Protein AF-A0A2E5JAY8-F1 (afdb_monomer_lite)

Radius of gyration: 13.76 Å; chains: 1; bounding box: 40×20×33 Å

pLDDT: mean 83.82, std 13.72, range [36.97, 94.25]

Secondary structure (DSSP, 8-state):
-EEEEEEEEESSTTSPPEEEEEESSHHHHHHHHHTSSS-BPPPEEETTEEEEEBTTSSEEEEEEEEESS-------

Structure (mmCIF, N/CA/C/O backbone):
data_AF-A0A2E5JAY8-F1
#
_entry.id   AF-A0A2E5JAY8-F1
#
loop_
_atom_site.group_PDB
_atom_site.id
_atom_site.type_symbol
_atom_site.label_atom_id
_atom_site.label_alt_id
_atom_site.label_comp_id
_atom_site.label_asym_id
_atom_site.label_entity_id
_atom_site.label_seq_id
_atom_site.pdbx_PDB_ins_code
_atom_site.Cartn_x
_atom_site.Cartn_y
_atom_site.Cartn_z
_atom_site.occupancy
_atom_site.B_iso_or_equiv
_atom_site.auth_seq_id
_atom_site.auth_comp_id
_atom_site.auth_asym_id
_atom_site.auth_atom_id
_atom_site.pdbx_PDB_model_num
ATOM 1 N N . MET A 1 1 ? 8.830 1.884 -17.524 1.00 73.50 1 MET A N 1
ATOM 2 C CA . MET A 1 1 ? 7.493 1.471 -17.018 1.00 73.50 1 MET A CA 1
ATOM 3 C C . MET A 1 1 ? 7.580 1.495 -15.497 1.00 73.50 1 MET A C 1
ATOM 5 O O . MET A 1 1 ? 8.700 1.409 -15.031 1.00 73.50 1 MET A O 1
ATOM 9 N N . SER A 1 2 ? 6.508 1.633 -14.719 1.00 85.56 2 SER A N 1
ATOM 10 C CA . SER A 1 2 ? 6.596 1.598 -13.243 1.00 85.56 2 SER A CA 1
ATOM 11 C C . SER A 1 2 ? 5.632 0.570 -12.665 1.00 85.56 2 SER A C 1
ATOM 13 O O . SER A 1 2 ? 4.658 0.195 -13.316 1.00 85.56 2 SER A O 1
ATOM 15 N N . VAL A 1 3 ? 5.914 0.111 -11.452 1.00 91.56 3 VAL A N 1
ATOM 16 C CA . VAL A 1 3 ? 5.002 -0.668 -10.616 1.00 91.56 3 VAL A CA 1
ATOM 17 C C . VAL A 1 3 ? 4.794 0.013 -9.282 1.00 91.56 3 VAL A C 1
ATOM 19 O O . VAL A 1 3 ? 5.713 0.601 -8.719 1.00 91.56 3 VAL A O 1
ATOM 22 N N . PHE A 1 4 ? 3.579 -0.106 -8.771 1.00 93.12 4 PHE A N 1
ATOM 23 C CA . PHE A 1 4 ? 3.150 0.493 -7.522 1.00 93.12 4 PHE A CA 1
ATOM 24 C C . PHE A 1 4 ? 2.900 -0.612 -6.508 1.00 93.12 4 PHE A C 1
ATOM 26 O O . PHE A 1 4 ? 2.123 -1.529 -6.757 1.00 93.12 4 PHE A O 1
ATOM 33 N N . PHE A 1 5 ? 3.577 -0.542 -5.373 1.00 93.50 5 PHE A N 1
ATOM 34 C CA . PHE A 1 5 ? 3.415 -1.479 -4.273 1.00 93.50 5 PHE A CA 1
ATOM 35 C C . PHE A 1 5 ? 2.550 -0.826 -3.208 1.00 93.50 5 PHE A C 1
ATOM 37 O O . PHE A 1 5 ? 2.868 0.272 -2.745 1.00 93.50 5 PHE A O 1
ATOM 44 N N . LEU A 1 6 ? 1.482 -1.513 -2.810 1.00 94.06 6 LEU A N 1
ATOM 45 C CA . LEU A 1 6 ? 0.678 -1.139 -1.656 1.00 94.06 6 LEU A CA 1
ATOM 46 C C . LEU A 1 6 ? 1.203 -1.880 -0.430 1.00 94.06 6 LEU A C 1
ATOM 48 O O . LEU A 1 6 ? 1.146 -3.109 -0.373 1.00 94.06 6 LEU A O 1
ATOM 52 N N . TYR A 1 7 ? 1.681 -1.126 0.551 1.00 93.38 7 TYR A N 1
ATOM 53 C CA . TYR A 1 7 ? 2.174 -1.663 1.810 1.00 93.38 7 TYR A CA 1
ATOM 54 C C . TYR A 1 7 ? 1.177 -1.451 2.943 1.00 93.38 7 TYR A C 1
ATOM 56 O O . TYR A 1 7 ? 0.440 -0.463 2.955 1.00 93.38 7 TYR A O 1
ATOM 64 N N . CYS A 1 8 ? 1.233 -2.348 3.922 1.00 91.06 8 CYS A N 1
ATOM 65 C CA . CYS A 1 8 ? 0.610 -2.222 5.231 1.00 91.06 8 CYS A CA 1
ATOM 66 C C . CYS A 1 8 ? 1.662 -2.468 6.315 1.00 91.06 8 CYS A C 1
ATOM 68 O O . CYS A 1 8 ? 2.512 -3.352 6.191 1.00 91.06 8 CYS A O 1
ATOM 70 N N . ASN A 1 9 ? 1.626 -1.685 7.382 1.00 89.44 9 ASN A N 1
ATOM 71 C CA . ASN A 1 9 ? 2.350 -1.985 8.607 1.00 89.44 9 ASN A CA 1
ATOM 72 C C . ASN A 1 9 ? 1.540 -1.541 9.822 1.00 89.44 9 ASN A C 1
ATOM 74 O O . ASN A 1 9 ? 0.622 -0.727 9.707 1.00 89.44 9 ASN A O 1
ATOM 78 N N . THR A 1 10 ? 1.882 -2.060 11.000 1.00 85.00 10 THR A N 1
ATOM 79 C CA . THR A 1 10 ? 1.315 -1.496 12.225 1.00 85.00 10 THR A CA 1
ATOM 80 C C . THR A 1 10 ? 2.022 -0.184 12.550 1.00 85.00 10 THR A C 1
ATOM 82 O O . THR A 1 10 ? 3.178 0.029 12.168 1.00 85.00 10 THR A O 1
ATOM 85 N N . GLU A 1 11 ? 1.347 0.726 13.251 1.00 68.69 11 GLU A N 1
ATOM 86 C CA . GLU A 1 11 ? 1.932 2.031 13.587 1.00 68.69 11 GLU A CA 1
ATOM 87 C C . GLU A 1 11 ? 3.197 1.917 14.467 1.00 68.69 11 GLU A C 1
ATOM 89 O O . GLU A 1 11 ? 4.037 2.822 14.491 1.00 68.69 11 GLU A O 1
ATOM 94 N N . PHE A 1 12 ? 3.404 0.775 15.124 1.00 70.50 12 PHE A N 1
ATOM 95 C CA . PHE A 1 12 ? 4.659 0.479 15.796 1.00 70.50 12 PHE A CA 1
ATOM 96 C C . PHE A 1 12 ? 5.771 0.313 14.754 1.00 70.50 12 PHE A C 1
ATOM 98 O O . PHE A 1 12 ? 5.794 -0.659 14.004 1.00 70.50 12 PHE A O 1
ATOM 105 N N . TYR A 1 13 ? 6.722 1.253 14.744 1.00 58.84 13 TYR A N 1
ATOM 106 C CA . TYR A 1 13 ? 7.866 1.345 13.818 1.00 58.84 13 TYR A CA 1
ATOM 107 C C . TYR A 1 13 ? 8.729 0.071 13.686 1.00 58.84 13 TYR A C 1
ATOM 109 O O . TYR A 1 13 ? 9.593 0.014 12.817 1.00 58.84 13 TYR A O 1
ATOM 117 N N . GLN A 1 14 ? 8.514 -0.934 14.537 1.00 61.72 14 GLN A N 1
ATOM 118 C CA . GLN A 1 14 ? 9.206 -2.225 14.524 1.00 61.72 14 GLN A CA 1
ATOM 119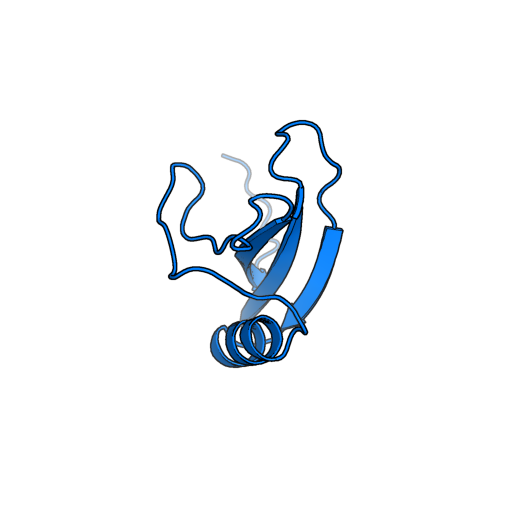 C C . GLN A 1 14 ? 8.410 -3.347 13.839 1.00 61.72 14 GLN A C 1
ATOM 121 O O . GLN A 1 14 ? 8.866 -4.488 13.818 1.00 61.72 14 GLN A O 1
ATOM 126 N N . SER A 1 15 ? 7.221 -3.062 13.308 1.00 68.31 15 SER A N 1
ATOM 127 C CA . SER A 1 15 ? 6.409 -4.077 12.646 1.00 68.31 15 SER A CA 1
ATOM 128 C C . SER A 1 15 ? 6.935 -4.428 11.262 1.00 68.31 15 SER A C 1
ATOM 130 O O . SER A 1 15 ? 7.457 -3.591 10.521 1.00 68.31 15 SER A O 1
ATOM 132 N N . GLN A 1 16 ? 6.793 -5.708 10.925 1.00 77.38 16 GLN A N 1
ATOM 133 C CA . GLN A 1 16 ? 7.130 -6.213 9.607 1.00 77.38 16 GLN A CA 1
ATOM 134 C C . GLN A 1 16 ? 6.208 -5.555 8.575 1.00 77.38 16 GLN A C 1
ATOM 136 O O . GLN A 1 16 ? 4.989 -5.548 8.736 1.00 77.38 16 GLN A O 1
ATOM 141 N N . GLN A 1 17 ? 6.800 -4.973 7.532 1.00 85.12 17 GLN A N 1
ATOM 142 C CA . GLN A 1 17 ? 6.040 -4.422 6.415 1.00 85.12 17 GLN A CA 1
ATOM 143 C C . GLN A 1 17 ? 5.462 -5.568 5.585 1.00 85.12 17 GLN A C 1
ATOM 145 O O . GLN A 1 17 ? 6.198 -6.450 5.141 1.00 85.12 17 GLN A O 1
ATOM 150 N N . GLU A 1 18 ? 4.158 -5.524 5.350 1.00 90.06 18 GLU A N 1
ATOM 151 C CA . GLU A 1 18 ? 3.441 -6.463 4.500 1.00 90.06 18 GLU A CA 1
ATOM 152 C C . GLU A 1 18 ? 3.113 -5.806 3.157 1.00 90.06 18 GLU A C 1
ATOM 154 O O . GLU A 1 18 ? 2.707 -4.644 3.098 1.00 90.06 18 GLU A O 1
ATOM 159 N N . ILE A 1 19 ? 3.295 -6.549 2.064 1.00 91.94 19 ILE A N 1
ATOM 160 C CA . ILE A 1 19 ? 2.889 -6.119 0.723 1.00 91.94 19 ILE A CA 1
ATOM 161 C C . ILE A 1 19 ? 1.486 -6.664 0.470 1.00 91.94 19 ILE A C 1
ATOM 163 O O . ILE A 1 19 ? 1.312 -7.868 0.304 1.00 91.94 19 ILE A O 1
ATOM 167 N N . LEU A 1 20 ? 0.498 -5.776 0.389 1.00 92.12 20 LEU A N 1
ATOM 168 C CA . LEU A 1 20 ? -0.891 -6.147 0.104 1.00 92.12 20 LEU A CA 1
ATOM 169 C C 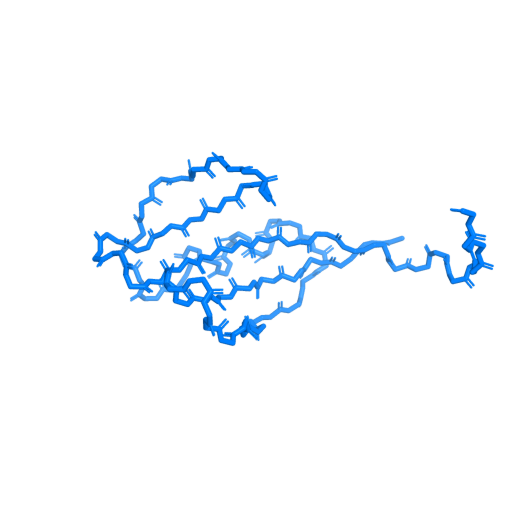. LEU A 1 20 ? -1.147 -6.387 -1.386 1.00 92.12 20 LEU A C 1
ATOM 171 O O . LEU A 1 20 ? -2.106 -7.062 -1.757 1.00 92.12 20 LEU A O 1
ATOM 175 N N . GLY A 1 21 ? -0.328 -5.800 -2.258 1.00 93.12 21 GLY A N 1
ATOM 176 C CA . GLY A 1 21 ? -0.437 -6.012 -3.695 1.00 93.12 21 GLY A CA 1
ATOM 177 C C . GLY A 1 21 ? 0.505 -5.145 -4.519 1.00 93.12 21 GLY A C 1
ATOM 178 O O . GLY A 1 21 ? 1.111 -4.196 -4.016 1.00 93.12 21 GLY A O 1
ATOM 179 N N . VAL A 1 22 ? 0.595 -5.490 -5.803 1.00 94.00 22 VAL A N 1
ATOM 180 C CA . VAL A 1 22 ? 1.417 -4.808 -6.809 1.00 94.00 22 VAL A CA 1
ATOM 181 C C . VAL A 1 22 ? 0.537 -4.443 -8.001 1.00 94.00 22 VAL A C 1
ATOM 183 O O . VAL A 1 22 ? -0.180 -5.293 -8.527 1.00 94.00 22 VAL A O 1
ATOM 186 N N . TYR A 1 23 ? 0.611 -3.188 -8.432 1.00 94.25 23 TYR A N 1
ATOM 187 C CA . TYR A 1 23 ? -0.283 -2.583 -9.418 1.00 94.25 23 TYR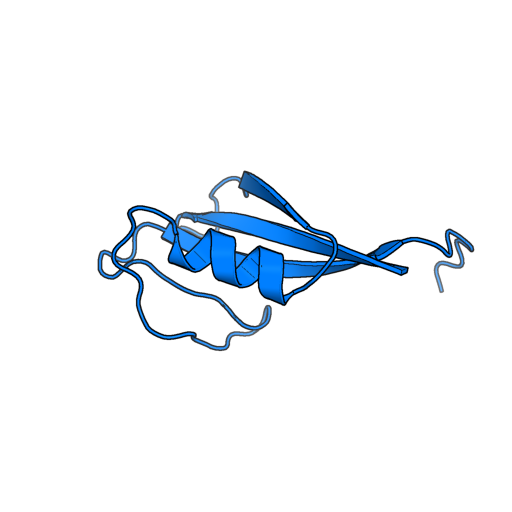 A CA 1
ATOM 188 C C . TYR A 1 23 ? 0.514 -1.889 -10.519 1.00 94.25 23 TYR A C 1
ATOM 190 O O . TYR A 1 23 ? 1.677 -1.520 -10.331 1.00 94.25 23 TYR A O 1
ATOM 198 N N . LYS A 1 24 ? -0.099 -1.718 -11.693 1.00 91.56 24 LYS A N 1
ATOM 199 C CA . LYS A 1 24 ? 0.556 -1.081 -12.846 1.00 91.56 24 LYS A CA 1
ATOM 200 C C . LYS A 1 24 ? 0.367 0.428 -12.844 1.00 91.56 24 LYS A C 1
ATOM 202 O O . LYS A 1 24 ? 1.170 1.142 -13.438 1.00 91.56 24 LYS A O 1
ATOM 207 N N . THR A 1 25 ? -0.681 0.910 -12.182 1.00 92.81 25 THR A N 1
ATOM 208 C CA . THR A 1 25 ? -0.982 2.336 -12.066 1.00 92.81 25 THR A CA 1
ATOM 209 C C . THR A 1 25 ? -1.241 2.733 -10.618 1.00 92.81 25 THR A C 1
ATOM 211 O O . THR A 1 25 ? -1.664 1.919 -9.797 1.00 92.81 25 THR A O 1
ATOM 214 N N . PHE A 1 26 ? -1.014 4.010 -10.312 1.00 90.88 26 PHE A N 1
ATOM 215 C CA . PHE A 1 26 ? -1.334 4.573 -9.002 1.00 90.88 26 PHE A CA 1
ATOM 216 C C . PHE A 1 26 ? -2.836 4.476 -8.686 1.00 90.88 26 PHE A C 1
ATOM 218 O O . PHE A 1 26 ? -3.193 4.129 -7.565 1.00 90.88 26 PHE A O 1
ATOM 225 N N . ASN A 1 27 ? -3.698 4.694 -9.687 1.00 93.62 27 ASN A N 1
ATOM 226 C CA . ASN A 1 27 ? -5.153 4.660 -9.522 1.00 93.62 27 ASN A CA 1
ATOM 227 C C . ASN A 1 27 ? -5.662 3.272 -9.104 1.00 93.62 27 ASN A C 1
ATOM 229 O O . ASN A 1 27 ? -6.424 3.167 -8.152 1.00 93.62 27 ASN A O 1
ATOM 233 N N . GLU A 1 28 ? -5.180 2.195 -9.736 1.00 93.88 28 GLU A N 1
ATOM 234 C CA . GLU A 1 28 ? -5.519 0.821 -9.318 1.00 93.88 28 GLU A CA 1
ATOM 235 C C . GLU A 1 28 ? -5.119 0.557 -7.855 1.00 93.88 28 GLU A C 1
ATOM 237 O O . GLU A 1 28 ? -5.831 -0.106 -7.100 1.00 93.88 28 GLU A O 1
ATOM 242 N N . CYS A 1 29 ? -3.971 1.104 -7.453 1.00 93.00 29 CYS A N 1
ATOM 243 C CA . CYS A 1 29 ? -3.429 1.002 -6.105 1.00 93.00 29 CYS A CA 1
ATOM 244 C C . CYS A 1 29 ? -4.334 1.709 -5.080 1.00 93.00 29 CYS A C 1
ATOM 246 O O . CYS A 1 29 ? -4.635 1.147 -4.024 1.00 93.00 29 CYS A O 1
ATOM 248 N N . THR A 1 30 ? -4.779 2.932 -5.391 1.00 92.31 30 THR A N 1
ATOM 249 C CA . THR A 1 30 ? -5.681 3.711 -4.532 1.00 92.31 30 THR A CA 1
ATOM 250 C C . THR A 1 30 ? -7.083 3.121 -4.488 1.00 92.31 30 THR A C 1
ATOM 252 O O . THR A 1 30 ? -7.661 3.036 -3.409 1.00 92.31 30 THR A O 1
ATOM 255 N N . ASP A 1 31 ? -7.605 2.643 -5.618 1.00 94.00 31 ASP A N 1
ATOM 256 C CA . ASP A 1 31 ? -8.915 1.993 -5.681 1.00 94.00 31 ASP A CA 1
ATOM 257 C C . ASP A 1 31 ? -8.929 0.741 -4.802 1.00 94.00 31 ASP A C 1
ATOM 259 O O . ASP A 1 31 ? -9.864 0.529 -4.027 1.00 94.00 31 ASP A O 1
ATOM 263 N N . ARG A 1 32 ? -7.846 -0.057 -4.828 1.00 93.69 32 ARG A N 1
ATOM 264 C CA . ARG A 1 32 ? -7.712 -1.173 -3.890 1.00 93.69 32 ARG A CA 1
ATOM 265 C C . ARG A 1 32 ? -7.694 -0.685 -2.450 1.00 93.69 32 ARG A C 1
ATOM 267 O O . ARG A 1 32 ? -8.417 -1.250 -1.635 1.00 93.69 32 ARG A O 1
ATOM 274 N N . LEU A 1 33 ? -6.870 0.308 -2.131 1.00 92.94 33 LEU A N 1
ATOM 275 C CA . LEU A 1 33 ? -6.720 0.816 -0.770 1.00 92.94 33 LEU A CA 1
ATOM 276 C C . LEU A 1 33 ? -8.072 1.243 -0.168 1.00 92.94 33 LEU A C 1
ATOM 278 O O . LEU A 1 33 ? -8.387 0.846 0.949 1.00 92.94 33 LEU A O 1
ATOM 282 N N . PHE A 1 34 ? -8.896 1.973 -0.922 1.00 91.69 34 PHE A N 1
ATOM 283 C CA . PHE A 1 34 ? -10.228 2.398 -0.472 1.00 91.69 34 PHE A CA 1
ATOM 284 C C . PHE A 1 34 ? -11.301 1.301 -0.551 1.00 91.69 34 PHE A C 1
ATOM 286 O O . PHE A 1 34 ? -12.374 1.463 0.022 1.00 91.69 34 PHE A O 1
ATOM 293 N N . SER A 1 35 ? -11.021 0.178 -1.218 1.00 92.12 35 SER A N 1
ATOM 294 C CA . SER A 1 35 ? -11.880 -1.017 -1.200 1.00 92.12 35 SER A CA 1
ATOM 295 C C . SER A 1 35 ? -11.661 -1.922 0.017 1.00 92.12 35 SER A C 1
ATOM 297 O O . SER A 1 35 ? -12.383 -2.906 0.176 1.00 92.12 35 SER A O 1
ATOM 299 N N . LEU A 1 36 ? -10.633 -1.664 0.833 1.00 89.69 36 LEU A N 1
ATOM 300 C CA . LEU A 1 36 ? -10.376 -2.459 2.031 1.00 89.69 36 LEU A CA 1
ATOM 301 C C . LEU A 1 36 ? -11.445 -2.181 3.094 1.00 89.69 36 LEU A C 1
ATOM 303 O O . LEU A 1 36 ? -11.926 -1.060 3.231 1.00 89.69 36 LEU A O 1
ATOM 307 N N . GLU A 1 37 ? -11.764 -3.190 3.903 1.00 89.56 37 GLU A N 1
ATOM 308 C CA . GLU A 1 37 ? -12.738 -3.094 5.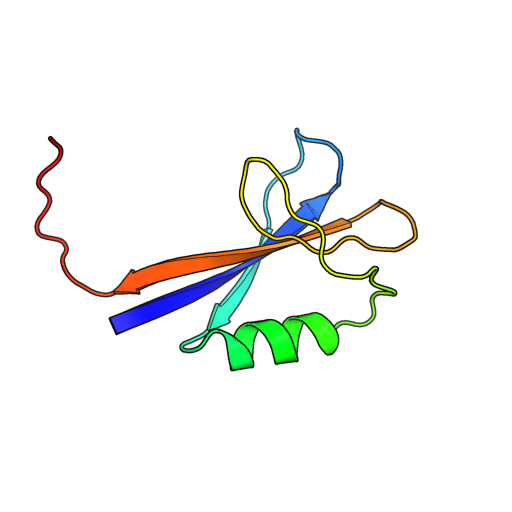000 1.00 89.56 37 GLU A CA 1
ATOM 309 C C . GLU A 1 37 ? -12.155 -2.381 6.240 1.00 89.56 37 GLU A C 1
ATOM 311 O O . GLU A 1 37 ? -12.339 -2.814 7.376 1.00 89.56 37 GLU A O 1
ATOM 316 N N . TYR A 1 38 ? -11.417 -1.288 6.031 1.00 88.88 38 TYR A N 1
ATOM 317 C CA . TYR A 1 38 ? -10.826 -0.479 7.094 1.00 88.88 38 TYR A CA 1
ATOM 318 C C . TYR A 1 38 ? -11.441 0.916 7.129 1.00 88.88 38 TYR A C 1
ATOM 320 O O . TYR A 1 38 ? -11.571 1.584 6.104 1.00 88.88 38 TYR A O 1
ATOM 328 N N . ASP A 1 39 ? -11.746 1.397 8.335 1.00 90.19 39 ASP A N 1
ATOM 329 C CA . ASP A 1 39 ? -12.144 2.788 8.539 1.00 90.19 39 ASP A CA 1
ATOM 330 C C . ASP A 1 39 ? -10.899 3.684 8.522 1.00 90.19 39 ASP A C 1
ATOM 332 O O . ASP A 1 39 ? -10.182 3.824 9.522 1.00 90.19 39 ASP A O 1
ATOM 336 N N . MET A 1 40 ? -10.597 4.227 7.345 1.00 89.81 40 MET A N 1
ATOM 337 C CA . MET A 1 40 ? -9.402 5.026 7.105 1.00 89.81 40 MET A CA 1
ATOM 338 C C . MET A 1 40 ? -9.619 6.512 7.390 1.00 89.81 40 MET A C 1
ATOM 340 O O . MET A 1 40 ? -10.697 7.070 7.194 1.00 89.81 40 MET A O 1
ATOM 344 N N . LYS A 1 41 ? -8.551 7.167 7.837 1.00 90.31 41 LYS A N 1
ATOM 345 C CA . LYS A 1 41 ? -8.426 8.622 7.878 1.00 90.31 41 LYS A CA 1
ATOM 346 C C . LYS A 1 41 ? -8.034 9.170 6.510 1.00 90.31 41 LYS A C 1
ATOM 348 O O . LYS A 1 41 ? -7.568 8.436 5.634 1.00 90.31 41 LYS A O 1
ATOM 353 N N . ASP A 1 42 ? -8.169 10.485 6.383 1.00 89.19 42 ASP A N 1
ATOM 354 C CA . ASP A 1 42 ? -7.625 11.228 5.255 1.00 89.19 42 ASP A CA 1
ATOM 355 C C . ASP A 1 42 ? -6.112 11.014 5.124 1.00 89.19 42 ASP A C 1
ATOM 357 O O . ASP A 1 42 ? -5.412 10.682 6.085 1.00 89.19 42 ASP A O 1
ATOM 361 N N . MET A 1 43 ? -5.615 11.197 3.903 1.00 90.19 43 MET A N 1
ATOM 362 C CA . MET A 1 43 ? -4.200 11.043 3.592 1.00 90.19 43 MET A CA 1
ATOM 363 C C . MET A 1 43 ? -3.359 12.038 4.399 1.00 90.19 43 MET A C 1
ATOM 365 O O . MET A 1 43 ? -3.598 13.245 4.376 1.00 90.19 43 MET A O 1
ATOM 369 N N . GLU A 1 44 ? -2.325 11.529 5.054 1.00 90.56 44 GLU A N 1
ATOM 370 C CA . GLU A 1 44 ? -1.336 12.303 5.791 1.00 90.56 44 GLU A CA 1
ATOM 371 C C . GLU A 1 44 ? 0.010 12.279 5.043 1.00 90.56 44 GLU A C 1
ATOM 373 O O . GLU A 1 44 ? 0.335 11.330 4.323 1.00 90.56 44 GLU A O 1
ATOM 378 N N . THR A 1 45 ? 0.833 13.310 5.237 1.00 89.44 45 THR A N 1
ATOM 379 C CA . THR A 1 45 ? 2.183 13.393 4.659 1.00 89.44 45 THR A CA 1
ATOM 380 C C . THR A 1 45 ? 3.225 13.325 5.768 1.00 89.44 45 THR A C 1
ATOM 382 O O . THR A 1 45 ? 3.161 14.074 6.741 1.00 89.44 45 THR A O 1
ATOM 385 N N . GLY A 1 46 ? 4.209 12.436 5.628 1.00 81.94 46 GLY A N 1
ATOM 386 C CA . GLY A 1 46 ? 5.323 12.306 6.569 1.00 81.94 46 GLY A CA 1
ATOM 387 C C . GLY A 1 46 ? 6.680 12.254 5.878 1.00 81.94 46 GLY A C 1
ATOM 388 O O . GLY A 1 46 ? 6.787 12.363 4.660 1.00 81.94 46 GLY A O 1
ATOM 389 N N . VAL A 1 47 ? 7.733 12.024 6.670 1.00 77.12 47 VAL A N 1
ATOM 390 C CA . VAL A 1 47 ? 9.136 11.968 6.202 1.00 77.12 47 VAL A CA 1
ATOM 391 C C . VAL A 1 47 ? 9.332 10.961 5.065 1.00 77.12 47 VAL A C 1
ATOM 393 O O . VAL A 1 47 ? 10.145 11.163 4.172 1.00 77.12 47 VAL A O 1
ATOM 396 N N . MET A 1 48 ? 8.561 9.876 5.088 1.00 72.94 48 MET A N 1
ATOM 397 C CA . MET A 1 48 ? 8.647 8.791 4.118 1.00 72.94 48 MET A CA 1
ATOM 398 C C . MET A 1 48 ? 7.647 8.942 2.962 1.00 72.94 48 MET A C 1
ATOM 400 O O . MET A 1 48 ? 7.552 8.034 2.146 1.00 72.94 48 MET A O 1
ATOM 404 N N . GLY A 1 49 ? 6.935 10.063 2.843 1.00 83.94 49 GLY A N 1
ATOM 405 C CA . GLY A 1 49 ? 5.918 10.299 1.816 1.00 83.94 49 GLY A CA 1
ATOM 406 C C . GLY A 1 49 ? 4.490 10.222 2.354 1.00 83.94 49 GLY A C 1
ATOM 407 O O . GLY A 1 49 ? 4.263 10.314 3.563 1.00 83.94 49 GLY A O 1
ATOM 408 N N . ASN A 1 50 ? 3.533 10.087 1.437 1.00 90.19 50 ASN A N 1
ATOM 409 C CA . ASN A 1 50 ? 2.108 10.058 1.755 1.00 90.19 50 ASN A CA 1
ATOM 410 C C . ASN A 1 50 ? 1.682 8.686 2.288 1.00 90.19 50 ASN A C 1
ATOM 412 O O . ASN A 1 50 ? 2.105 7.650 1.767 1.00 90.19 50 ASN A O 1
ATOM 416 N N . PHE A 1 51 ? 0.837 8.687 3.314 1.00 91.81 51 PHE A N 1
ATOM 417 C CA . PHE A 1 51 ? 0.311 7.480 3.938 1.00 91.81 51 PHE A CA 1
ATOM 418 C C . PHE A 1 51 ? -1.127 7.691 4.431 1.00 91.81 51 PHE A C 1
ATOM 420 O O . PHE A 1 51 ? -1.570 8.812 4.666 1.00 91.81 51 PHE A O 1
ATOM 427 N N . TRP A 1 52 ? -1.837 6.589 4.633 1.00 92.69 52 TRP A N 1
ATOM 428 C CA . TRP A 1 52 ? -3.159 6.534 5.249 1.00 92.69 52 TRP A CA 1
ATOM 429 C C . TRP A 1 52 ? -3.067 5.764 6.556 1.00 92.69 52 TRP A C 1
ATOM 431 O O . TRP A 1 52 ? -2.218 4.883 6.704 1.00 92.69 52 TRP A O 1
ATOM 441 N N . ARG A 1 53 ? -3.930 6.088 7.514 1.00 91.69 53 ARG A N 1
ATOM 442 C CA . ARG A 1 53 ? -4.028 5.364 8.785 1.00 91.69 53 ARG A CA 1
ATOM 443 C C . ARG A 1 53 ? -5.454 4.954 9.043 1.00 91.69 53 ARG A C 1
ATOM 445 O O . ARG A 1 53 ? -6.381 5.656 8.652 1.00 91.69 53 ARG A O 1
ATOM 452 N N . THR A 1 54 ? -5.626 3.857 9.755 1.00 91.31 54 THR A N 1
ATOM 453 C CA . THR A 1 54 ? -6.924 3.521 10.330 1.00 91.31 54 THR A CA 1
ATOM 454 C C . THR A 1 54 ? -7.264 4.483 11.468 1.00 91.31 54 THR A C 1
ATOM 456 O O . THR A 1 54 ? -6.378 5.049 12.120 1.00 91.31 54 THR A O 1
ATOM 459 N N . LYS A 1 55 ? -8.557 4.715 11.724 1.00 88.31 55 LYS A N 1
ATOM 460 C CA . LYS A 1 55 ? -8.994 5.622 12.801 1.00 88.31 55 LYS A CA 1
ATOM 461 C C . LYS A 1 55 ? -8.527 5.186 14.185 1.00 88.31 55 LYS A C 1
ATOM 463 O O . LYS A 1 55 ? -8.251 6.039 15.025 1.00 88.31 55 LYS A O 1
ATOM 468 N N . ASP A 1 56 ? -8.413 3.881 14.389 1.00 88.44 56 ASP A N 1
ATOM 469 C CA . ASP A 1 56 ? -7.927 3.248 15.614 1.00 88.44 56 ASP A CA 1
ATOM 470 C C . ASP A 1 56 ? -6.396 3.238 15.747 1.00 88.44 56 ASP A C 1
ATOM 472 O O . ASP A 1 56 ? -5.887 2.704 16.730 1.00 88.44 56 ASP A O 1
ATOM 476 N N . HIS A 1 57 ? -5.666 3.828 14.790 1.00 84.94 57 HIS A N 1
ATOM 477 C CA . HIS A 1 57 ? -4.206 3.927 14.805 1.00 84.94 57 HIS A CA 1
ATOM 478 C C . HIS A 1 57 ? -3.460 2.585 14.770 1.00 84.94 57 HIS A C 1
ATOM 480 O O . HIS A 1 57 ? -2.254 2.530 15.002 1.00 84.94 57 HIS A O 1
ATOM 486 N N . GLN A 1 58 ? -4.144 1.483 14.460 1.00 87.19 58 GLN A N 1
ATOM 487 C CA . GLN A 1 58 ? -3.500 0.173 14.431 1.00 87.19 58 GLN A CA 1
ATOM 488 C C . GLN A 1 58 ? -2.644 -0.011 13.185 1.00 87.19 58 GLN A C 1
ATOM 490 O O . GLN A 1 58 ? -1.516 -0.499 13.288 1.00 87.19 58 GLN A O 1
ATOM 495 N N . TYR A 1 59 ? -3.157 0.411 12.029 1.00 89.62 59 TYR A N 1
ATOM 496 C CA . TYR A 1 59 ? -2.538 0.156 10.738 1.00 89.62 59 TYR A CA 1
ATOM 497 C C . TYR A 1 59 ? -2.238 1.442 9.985 1.00 89.62 59 TYR A C 1
ATOM 499 O O . TYR A 1 59 ? -2.936 2.457 10.084 1.00 89.62 59 TYR A O 1
ATOM 507 N N . ARG A 1 60 ? -1.179 1.368 9.189 1.00 90.75 60 ARG A N 1
ATOM 508 C CA . ARG A 1 60 ? -0.750 2.403 8.268 1.00 90.75 60 ARG A CA 1
ATOM 509 C C . ARG A 1 60 ? -0.522 1.785 6.896 1.00 90.75 60 ARG A C 1
ATOM 511 O O . ARG A 1 60 ? 0.128 0.753 6.761 1.00 90.75 60 ARG A O 1
ATOM 518 N N . PHE A 1 61 ? -1.024 2.472 5.881 1.00 92.12 61 PHE A N 1
ATOM 519 C CA . PHE A 1 61 ? -0.907 2.091 4.484 1.00 92.12 61 PHE A CA 1
ATOM 520 C C . PHE A 1 61 ? -0.139 3.154 3.720 1.00 92.12 61 PHE A C 1
ATOM 522 O O . PHE A 1 61 ? -0.290 4.346 3.978 1.00 92.12 61 PHE A O 1
ATOM 529 N N . TYR A 1 62 ? 0.682 2.749 2.764 1.00 92.44 62 TYR A N 1
ATOM 530 C CA . TYR A 1 62 ? 1.373 3.680 1.878 1.00 92.44 62 TYR A CA 1
ATOM 531 C C . TYR A 1 62 ? 1.695 2.999 0.558 1.00 92.44 62 TYR A C 1
ATOM 533 O O . TYR A 1 62 ? 1.832 1.778 0.475 1.00 92.44 62 TYR A O 1
ATOM 541 N N . ILE A 1 63 ? 1.808 3.816 -0.483 1.00 92.94 63 ILE A N 1
ATOM 542 C CA . ILE A 1 63 ? 2.067 3.357 -1.843 1.00 92.94 63 ILE A CA 1
ATOM 543 C C . ILE A 1 63 ? 3.482 3.779 -2.232 1.00 92.94 63 ILE A C 1
ATOM 545 O O . ILE A 1 63 ? 3.894 4.915 -1.984 1.00 92.94 63 ILE A O 1
ATOM 549 N N . ARG A 1 64 ? 4.237 2.866 -2.844 1.00 90.69 64 ARG A N 1
ATOM 550 C CA . ARG A 1 64 ? 5.569 3.141 -3.394 1.00 90.69 64 ARG A CA 1
ATOM 551 C C . ARG A 1 64 ? 5.610 2.833 -4.873 1.00 90.69 64 ARG A C 1
ATOM 553 O O . ARG A 1 64 ? 5.211 1.751 -5.284 1.00 90.69 64 ARG A O 1
ATOM 560 N N . GLU A 1 65 ? 6.137 3.771 -5.643 1.00 91.25 65 GLU A N 1
ATOM 561 C CA . GLU A 1 65 ? 6.435 3.568 -7.053 1.00 91.25 65 GLU A CA 1
ATOM 562 C C . GLU A 1 65 ? 7.865 3.048 -7.218 1.00 91.25 65 GLU A C 1
ATOM 564 O O . GLU A 1 65 ? 8.803 3.591 -6.634 1.00 91.25 65 GLU A O 1
ATOM 569 N N . TYR A 1 66 ? 8.024 2.020 -8.045 1.00 8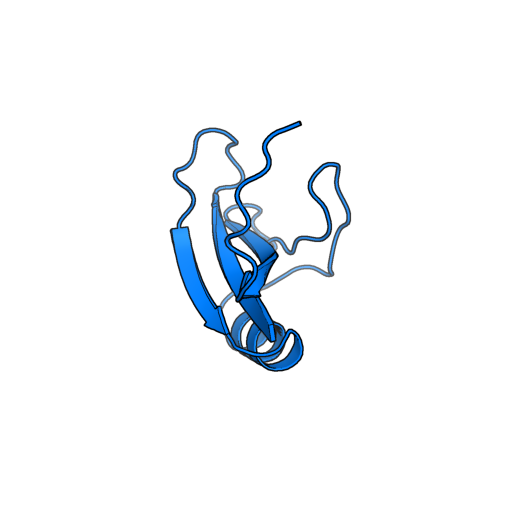8.88 66 TYR A N 1
ATOM 570 C CA . TYR A 1 66 ? 9.312 1.493 -8.466 1.00 88.88 66 TYR A CA 1
ATOM 571 C C . TYR A 1 66 ? 9.375 1.437 -9.993 1.00 88.88 66 TYR A C 1
ATOM 573 O O . TYR A 1 66 ? 8.475 0.871 -10.621 1.00 88.88 66 TYR A O 1
ATOM 581 N N . PRO A 1 67 ? 10.433 1.971 -10.620 1.00 86.19 67 PRO A N 1
ATOM 582 C CA . PRO A 1 67 ? 10.606 1.859 -12.059 1.00 86.19 67 PRO A CA 1
ATOM 583 C C . PRO A 1 67 ? 10.894 0.400 -12.460 1.00 86.19 67 PRO A C 1
ATOM 585 O O . PRO A 1 67 ? 11.835 -0.230 -11.987 1.00 86.19 67 PRO A O 1
ATOM 588 N N . MET A 1 68 ? 10.083 -0.139 -13.367 1.00 78.12 68 MET A N 1
ATOM 589 C CA . MET A 1 68 ? 10.353 -1.344 -14.153 1.00 78.12 68 MET A CA 1
ATOM 590 C C . MET A 1 68 ? 11.241 -1.005 -15.363 1.00 78.12 68 MET A C 1
ATOM 592 O O . MET A 1 68 ? 10.761 -0.404 -16.335 1.00 78.12 68 MET A O 1
ATOM 596 N N . GLY A 1 69 ? 12.507 -1.444 -15.299 1.00 65.94 69 GLY A N 1
ATOM 597 C CA . GLY A 1 69 ? 13.564 -1.184 -16.290 1.00 65.94 69 GLY A CA 1
ATOM 598 C C . GLY A 1 69 ? 14.027 0.274 -16.203 1.00 65.94 69 GLY A C 1
ATOM 599 O O . GLY A 1 69 ? 13.250 1.184 -16.459 1.00 65.94 69 GLY A O 1
ATOM 600 N N . ASP A 1 70 ? 15.235 0.583 -15.750 1.00 52.56 70 ASP A N 1
ATOM 601 C CA . ASP A 1 70 ? 16.523 0.085 -16.220 1.00 52.56 70 ASP A CA 1
ATOM 602 C C . ASP A 1 70 ? 17.335 -0.514 -15.054 1.00 52.56 70 ASP A C 1
ATOM 604 O O . ASP A 1 70 ? 17.726 0.188 -14.125 1.00 52.56 70 ASP A O 1
ATOM 608 N N . CYS A 1 71 ? 17.609 -1.823 -15.100 1.00 55.06 71 CYS A N 1
ATOM 609 C CA . CYS A 1 71 ? 18.667 -2.438 -14.293 1.00 55.06 71 CYS A CA 1
ATOM 610 C C . CYS A 1 71 ? 20.050 -2.126 -14.895 1.00 55.06 71 CYS A C 1
ATOM 612 O O . CYS A 1 71 ? 20.944 -2.974 -14.864 1.00 55.06 71 CYS A O 1
ATOM 614 N N . SER A 1 72 ? 20.257 -0.915 -15.422 1.00 52.78 72 SER A N 1
ATOM 615 C CA . SER A 1 72 ? 21.584 -0.328 -15.553 1.00 52.78 72 SER A CA 1
ATOM 616 C C . SER A 1 72 ? 22.042 0.017 -14.142 1.00 52.78 72 SER A C 1
ATOM 618 O O . SER A 1 72 ? 21.981 1.146 -13.666 1.00 52.78 72 SER A O 1
ATOM 620 N N . GLY A 1 73 ? 22.442 -1.028 -13.418 1.00 53.84 73 GLY A N 1
ATOM 621 C CA . GLY A 1 73 ? 23.124 -0.896 -12.151 1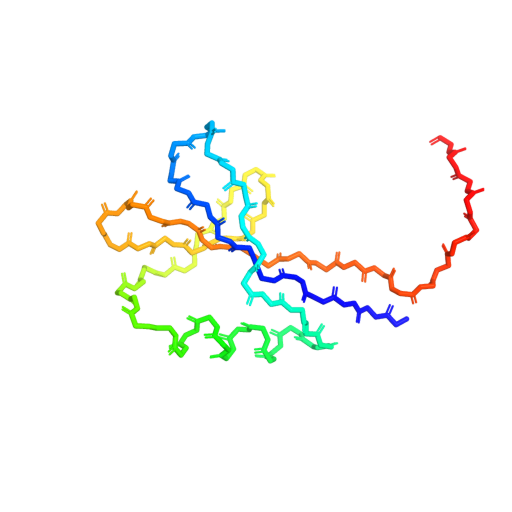.00 53.84 73 GLY A CA 1
ATOM 622 C C . GLY A 1 73 ? 24.313 0.032 -12.341 1.00 53.84 73 GLY A C 1
ATOM 623 O O . GLY A 1 73 ? 25.367 -0.378 -12.812 1.00 53.84 73 GLY A O 1
ATOM 624 N N . ILE A 1 74 ? 24.138 1.289 -11.967 1.00 45.88 74 ILE A N 1
ATOM 625 C CA . ILE A 1 74 ? 25.229 2.174 -11.622 1.00 45.88 74 ILE A CA 1
ATOM 626 C C . ILE A 1 74 ? 24.850 2.741 -10.265 1.00 45.88 74 ILE A C 1
ATOM 628 O O . ILE A 1 74 ? 24.257 3.810 -10.146 1.00 45.88 74 ILE A O 1
ATOM 632 N N . TYR A 1 75 ? 25.191 1.975 -9.229 1.00 45.41 75 TYR A N 1
ATOM 633 C CA . TYR A 1 75 ? 25.529 2.576 -7.950 1.00 45.41 75 TYR A CA 1
ATOM 634 C C . TYR A 1 75 ? 26.555 3.686 -8.231 1.00 45.41 75 TYR A C 1
ATOM 636 O O . TYR A 1 75 ? 27.641 3.409 -8.747 1.00 45.41 75 TYR A O 1
ATOM 644 N N . LYS A 1 76 ? 26.194 4.932 -7.936 1.00 36.97 76 LYS A N 1
ATOM 645 C CA . LYS A 1 76 ? 27.139 6.010 -7.655 1.00 36.97 76 LYS A CA 1
ATOM 646 C C . LYS A 1 76 ? 26.855 6.525 -6.259 1.00 36.97 76 LYS A C 1
ATOM 648 O O . LYS A 1 76 ? 25.655 6.673 -5.941 1.00 36.97 76 LYS A O 1
#

Foldseek 3Di:
DKKKWKWKFFLPPPTDIDTPDIGPDPVVNVVVVVVDPAQKDPWDADPVGIWIAGPVRGMIIDMDMDDDDDPPDDDD

Sequence (76 aa):
MSVFFLYCNTEFYQSQQEILGVYKTFNECTDRLFSLEYDMKDMETGVMGNFWRTKDHQYRFYIREYPMGDCSGIYK